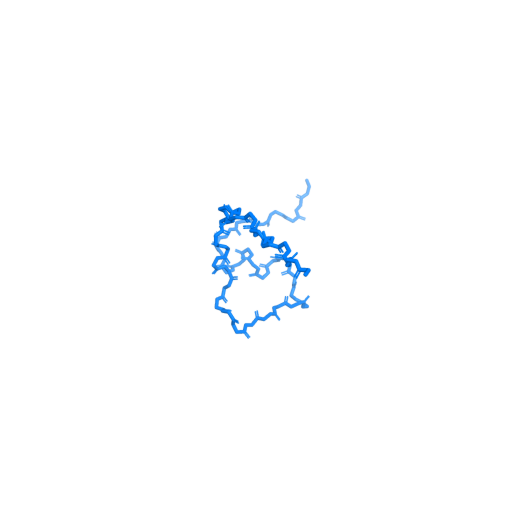Protein AF-A2AMJ1-F1 (afdb_monomer_lite)

pLDDT: mean 72.4, std 16.52, range [42.69, 94.25]

Sequence (45 aa):
MAAASTSSPVISQPQFTAMNEQQCFYNESIAFFYNRSGKYLATEW

Radius of gyration: 18.29 Å; chains: 1; bounding box: 27×40×47 Å

Organism: Mus musculus (NCBI:txid10090)

InterPro domains:
  IPR002277 Lysophosphatidic acid receptor EDG-2 [PR01148] (5-24)
  IPR002277 Lysophosphatidic acid receptor EDG-2 [PR01148] (40-45)

Foldseek 3Di:
DDDDDDDDDPDVDPPPPPDPPPDDPPPDDPVVVCVVVVHDDDDDD

Secondary structure (DSSP, 8-state):
-PPP--------------S-TT---TT--HHHHHHHHT-------

Structure (mmCIF, N/CA/C/O backbone):
data_AF-A2AMJ1-F1
#
_entry.id   AF-A2AMJ1-F1
#
loop_
_atom_site.group_PDB
_atom_site.id
_atom_site.type_symbol
_atom_site.label_atom_id
_atom_site.label_alt_id
_atom_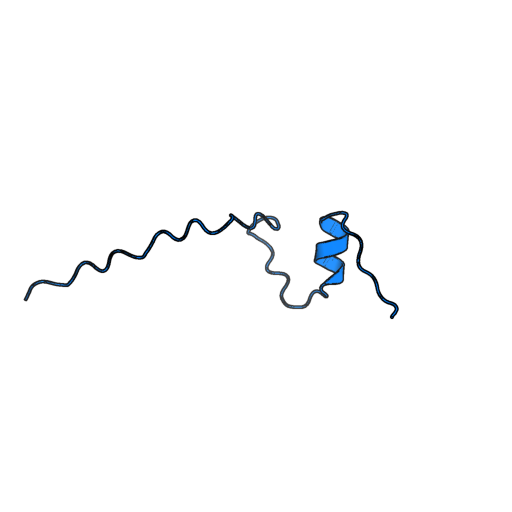site.label_comp_id
_atom_site.label_asym_id
_atom_site.label_entity_id
_atom_site.label_seq_id
_atom_site.pdbx_PDB_ins_code
_atom_site.Cartn_x
_atom_site.Cartn_y
_atom_site.Cartn_z
_atom_site.occupancy
_atom_site.B_iso_or_equiv
_atom_site.auth_seq_id
_atom_site.auth_comp_id
_atom_site.auth_asym_id
_atom_site.auth_atom_id
_atom_site.pdbx_PDB_model_num
ATOM 1 N N . MET A 1 1 ? -2.328 35.431 36.656 1.00 44.00 1 MET A N 1
ATOM 2 C CA . MET A 1 1 ? -1.514 34.687 35.671 1.00 44.00 1 MET A CA 1
ATOM 3 C C . MET A 1 1 ? -2.426 34.328 34.509 1.00 44.00 1 MET A C 1
ATOM 5 O O . MET A 1 1 ? -3.392 33.617 34.739 1.00 44.00 1 MET A O 1
ATOM 9 N N . ALA A 1 2 ? -2.211 34.899 33.321 1.00 42.69 2 ALA A N 1
ATOM 10 C CA . ALA A 1 2 ? -3.026 34.623 32.135 1.00 42.69 2 ALA A CA 1
ATOM 11 C C . ALA A 1 2 ? -2.387 33.474 31.340 1.00 42.69 2 ALA A C 1
ATOM 13 O O . ALA A 1 2 ? -1.203 33.543 31.015 1.00 42.69 2 ALA A O 1
ATOM 14 N N . ALA A 1 3 ? -3.147 32.409 31.080 1.00 52.47 3 ALA A N 1
ATOM 15 C CA . ALA A 1 3 ? -2.690 31.270 30.291 1.00 52.47 3 ALA A CA 1
ATOM 16 C C . ALA A 1 3 ? -2.677 31.643 28.801 1.00 52.47 3 ALA A C 1
ATOM 18 O O . ALA A 1 3 ? -3.670 32.144 28.271 1.00 52.47 3 ALA A O 1
ATOM 19 N N . ALA A 1 4 ? -1.546 31.416 28.133 1.00 53.78 4 ALA A N 1
ATOM 20 C CA . ALA A 1 4 ? -1.405 31.641 26.703 1.00 53.78 4 ALA A CA 1
ATOM 21 C C . ALA A 1 4 ? -2.340 30.696 25.931 1.00 53.78 4 ALA A C 1
ATOM 23 O O . ALA A 1 4 ? -2.230 29.476 26.036 1.00 53.78 4 ALA A O 1
ATOM 24 N N . SER A 1 5 ? -3.264 31.269 25.156 1.00 60.06 5 SER A N 1
ATOM 25 C CA . SER A 1 5 ? -4.069 30.526 24.186 1.00 60.06 5 SER A CA 1
ATOM 26 C C . SER A 1 5 ? -3.176 30.157 23.008 1.00 60.06 5 SER A C 1
ATOM 28 O O . SER A 1 5 ? -2.909 30.974 22.132 1.00 60.06 5 SER A O 1
ATOM 30 N N . THR A 1 6 ? -2.663 28.932 23.008 1.00 59.84 6 THR A N 1
ATOM 31 C CA . THR A 1 6 ? -1.935 28.381 21.867 1.00 59.84 6 THR A CA 1
ATOM 32 C C . THR A 1 6 ? -2.949 27.986 20.796 1.00 59.84 6 THR A C 1
ATOM 34 O O . THR A 1 6 ? -3.585 26.939 20.899 1.00 59.84 6 THR A O 1
ATOM 37 N N . SER A 1 7 ? -3.135 28.824 19.776 1.00 60.84 7 SER A N 1
ATOM 38 C CA . SER A 1 7 ? -3.876 28.447 18.572 1.00 60.84 7 SER A CA 1
ATOM 39 C C . SER A 1 7 ? -3.043 27.440 17.778 1.00 60.84 7 SER A C 1
ATOM 41 O O . SER A 1 7 ? -2.006 27.797 17.216 1.00 60.84 7 SER A O 1
ATOM 43 N N . SER A 1 8 ? -3.464 26.178 17.752 1.00 64.00 8 SER A N 1
ATOM 44 C CA . SER A 1 8 ? -2.866 25.158 16.890 1.00 64.00 8 SER A CA 1
ATOM 45 C C . SER A 1 8 ? -3.024 25.578 15.421 1.00 64.00 8 SER A C 1
ATOM 47 O O . SER A 1 8 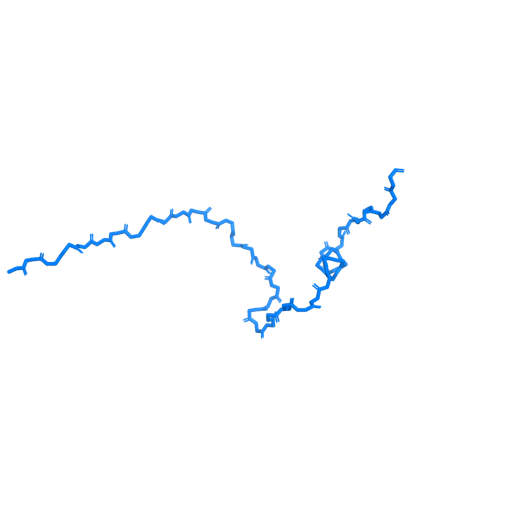? -4.127 25.967 15.029 1.00 64.00 8 SER A O 1
ATOM 49 N N . PRO A 1 9 ? -1.965 25.537 14.593 1.00 60.44 9 PRO A N 1
ATOM 50 C CA . PRO A 1 9 ? -2.091 25.893 13.189 1.00 60.44 9 PRO A CA 1
ATOM 51 C C . PRO A 1 9 ? -2.986 24.861 12.496 1.00 60.44 9 PRO A C 1
ATOM 53 O O . PRO A 1 9 ? -2.691 23.666 12.511 1.00 60.44 9 PRO A O 1
ATOM 56 N N . VAL A 1 10 ? -4.079 25.323 11.883 1.00 59.44 10 VAL A N 1
ATOM 57 C CA . VAL A 1 10 ? -4.873 24.521 10.945 1.00 59.44 10 VAL A CA 1
ATOM 58 C C . VAL A 1 10 ? -4.023 24.353 9.690 1.00 59.44 10 VAL A C 1
ATOM 60 O O . VAL A 1 10 ? -4.086 25.138 8.748 1.00 59.44 10 VAL A O 1
ATOM 63 N N . ILE A 1 11 ? -3.151 23.349 9.709 1.00 58.38 11 ILE A N 1
ATOM 64 C CA . ILE A 1 11 ? -2.586 22.792 8.490 1.00 58.38 11 ILE A CA 1
ATOM 65 C C . ILE A 1 11 ? -3.774 22.163 7.766 1.00 58.38 11 ILE A C 1
ATOM 67 O O . IL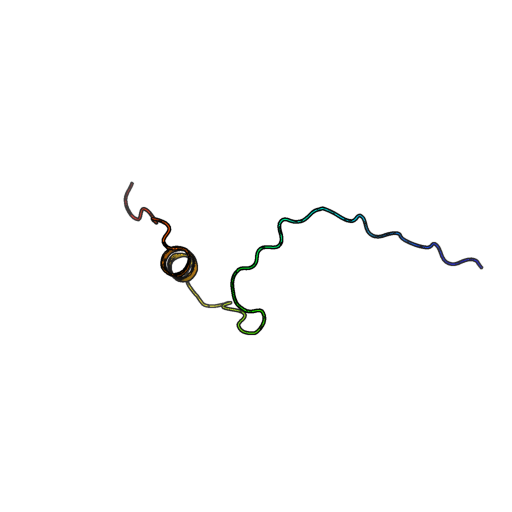E A 1 11 ? -4.425 21.276 8.317 1.00 58.38 11 ILE A O 1
ATOM 71 N N . SER A 1 12 ? -4.075 22.637 6.555 1.00 65.06 12 SER A N 1
ATOM 72 C CA . SER A 1 12 ? -4.975 21.970 5.607 1.00 65.06 12 SER A CA 1
ATOM 73 C C . SER A 1 12 ? -4.342 20.643 5.200 1.00 65.06 12 SER A C 1
ATOM 75 O O . SER A 1 12 ? -3.784 20.487 4.116 1.00 65.06 12 SER A O 1
ATOM 77 N N . GLN A 1 13 ? -4.328 19.709 6.138 1.00 60.22 13 GLN A N 1
ATOM 78 C CA . GLN A 1 13 ? -3.849 18.363 5.951 1.00 60.22 13 GLN A CA 1
ATOM 79 C C . GLN A 1 13 ? -4.825 17.740 4.953 1.00 60.22 13 GLN A C 1
ATOM 81 O O . GLN A 1 13 ? -6.036 17.808 5.194 1.00 60.22 13 GLN A O 1
ATOM 86 N N . PRO A 1 14 ? -4.366 17.189 3.815 1.00 58.84 14 PRO A N 1
ATOM 87 C CA . PRO A 1 14 ? -5.256 16.383 2.999 1.00 58.84 14 PRO A CA 1
ATOM 88 C C . PRO A 1 14 ? -5.817 15.318 3.938 1.00 58.84 14 PRO A C 1
ATOM 90 O O . PRO A 1 14 ? -5.039 14.569 4.533 1.00 58.84 14 PRO A O 1
ATOM 93 N N . GLN A 1 15 ? -7.139 15.316 4.153 1.00 55.16 15 GLN A N 1
ATOM 94 C CA . GLN A 1 15 ? -7.796 14.243 4.886 1.00 55.16 15 GLN A CA 1
ATOM 95 C C . GLN A 1 15 ? -7.452 12.967 4.131 1.00 55.16 15 GLN A C 1
ATOM 97 O O . GLN A 1 15 ? -8.019 12.669 3.082 1.00 55.16 15 GLN A O 1
ATOM 102 N N . PHE A 1 16 ? -6.456 12.245 4.631 1.00 55.16 16 PHE A N 1
ATOM 103 C CA . PHE A 1 16 ? -6.140 10.922 4.155 1.00 55.16 16 PHE A CA 1
ATOM 104 C C . PHE A 1 16 ? -7.283 10.045 4.645 1.00 55.16 16 PHE A C 1
ATOM 106 O O . PHE A 1 16 ? -7.249 9.496 5.738 1.00 55.16 16 PHE A O 1
ATOM 113 N N . THR A 1 17 ? -8.339 9.953 3.840 1.00 57.34 17 THR A N 1
ATOM 114 C CA . THR A 1 17 ? -9.492 9.082 4.083 1.00 57.34 17 THR A CA 1
ATOM 115 C C . THR A 1 17 ? -9.143 7.612 3.867 1.00 57.34 17 THR A C 1
ATOM 117 O O . THR A 1 17 ? -10.043 6.795 3.653 1.00 57.34 17 THR A O 1
ATOM 120 N N . ALA A 1 18 ? -7.858 7.240 3.881 1.00 56.56 18 ALA A N 1
ATOM 121 C CA . ALA A 1 18 ? -7.540 5.838 4.001 1.00 56.56 18 ALA A CA 1
ATOM 122 C C . ALA A 1 18 ? -7.772 5.463 5.471 1.00 56.56 18 ALA A C 1
ATOM 124 O O . ALA A 1 18 ? -7.048 5.901 6.346 1.00 56.56 18 ALA A O 1
ATOM 125 N N . MET A 1 19 ? -8.753 4.658 5.849 1.00 57.16 19 MET A N 1
ATOM 126 C CA . MET A 1 19 ? -9.542 3.748 5.043 1.00 57.16 19 MET A CA 1
ATOM 127 C C . MET A 1 19 ? -10.550 3.113 6.020 1.00 57.16 19 MET A C 1
ATOM 129 O O . MET A 1 19 ? -10.368 1.964 6.391 1.00 57.16 19 MET A O 1
ATOM 133 N N . ASN A 1 20 ? -11.609 3.820 6.436 1.00 56.78 20 ASN A N 1
ATOM 134 C CA . ASN A 1 20 ? -12.442 3.461 7.606 1.00 56.78 20 ASN A CA 1
ATOM 135 C C . ASN A 1 20 ? -11.628 3.542 8.918 1.00 56.78 20 ASN A C 1
ATOM 137 O O . ASN A 1 20 ? -10.691 2.787 9.154 1.00 56.78 20 ASN A O 1
ATOM 141 N N . GLU A 1 21 ? -11.991 4.501 9.763 1.00 53.56 21 GLU A N 1
ATOM 142 C CA . GLU A 1 21 ? -11.288 4.958 10.972 1.00 53.56 21 GLU A CA 1
ATOM 143 C C . GLU A 1 21 ? -11.222 3.910 12.103 1.00 53.56 21 GLU A C 1
ATOM 145 O O . GLU A 1 21 ? -10.839 4.219 13.227 1.00 53.56 21 GLU A O 1
ATOM 150 N N . GLN A 1 22 ? -11.588 2.656 11.829 1.00 58.25 22 GLN A N 1
ATOM 151 C CA . GLN A 1 22 ? -11.673 1.589 12.826 1.00 58.25 22 GLN A CA 1
ATOM 152 C C . GLN A 1 22 ? -10.497 0.612 12.793 1.00 58.25 22 GLN A C 1
ATOM 154 O O . GLN A 1 22 ? -10.327 -0.157 13.737 1.00 58.25 22 GLN A O 1
ATOM 159 N N . GLN A 1 23 ? -9.679 0.609 11.739 1.00 64.31 23 GLN A N 1
ATOM 160 C CA . GLN A 1 23 ? -8.726 -0.477 11.527 1.00 64.31 23 GLN A CA 1
ATOM 161 C C . GLN A 1 23 ? -7.322 0.080 11.272 1.00 64.31 23 GLN A C 1
ATOM 163 O O . GLN A 1 23 ? -6.915 0.374 10.151 1.00 64.31 23 GLN A O 1
ATOM 168 N N . CYS A 1 24 ? -6.586 0.280 12.367 1.00 79.19 24 CYS A N 1
ATOM 169 C CA . CYS A 1 24 ? -5.163 0.591 12.327 1.00 79.19 24 CYS A CA 1
ATOM 170 C C . CYS A 1 24 ? -4.399 -0.655 11.852 1.00 79.19 24 CYS A C 1
ATOM 172 O O . CYS A 1 24 ? -4.228 -1.621 12.594 1.00 79.19 24 CYS A O 1
ATOM 174 N N . PHE A 1 25 ? -3.961 -0.640 10.597 1.00 80.50 25 PHE A N 1
ATOM 175 C CA . PHE A 1 25 ? -3.269 -1.750 9.941 1.00 80.50 25 PHE A CA 1
ATOM 176 C C . PHE A 1 25 ? -1.750 -1.675 10.157 1.00 80.50 25 PHE A C 1
ATOM 178 O O . PHE A 1 25 ? -0.980 -1.531 9.212 1.00 80.50 25 PHE A O 1
ATOM 185 N N . TYR A 1 26 ? -1.314 -1.722 11.420 1.00 75.12 26 TYR A N 1
ATOM 186 C CA . TYR A 1 26 ? 0.088 -1.474 11.794 1.00 75.12 26 TYR A CA 1
ATOM 187 C C . TYR A 1 26 ? 1.074 -2.536 11.271 1.00 75.12 26 TYR A C 1
ATOM 189 O O . TYR A 1 26 ? 2.227 -2.222 10.995 1.00 75.12 26 TYR A O 1
ATOM 197 N N . ASN A 1 27 ? 0.615 -3.779 11.099 1.00 86.69 27 ASN A N 1
ATOM 198 C CA . ASN A 1 27 ? 1.441 -4.901 10.636 1.00 86.69 27 ASN A CA 1
ATOM 199 C C . ASN A 1 27 ? 1.188 -5.275 9.168 1.00 86.69 27 ASN A C 1
ATOM 201 O O . ASN A 1 27 ? 1.636 -6.329 8.719 1.00 86.69 27 ASN A O 1
ATOM 205 N N . GLU A 1 28 ? 0.465 -4.442 8.420 1.00 89.75 28 GLU A N 1
ATOM 206 C CA . GLU A 1 28 ? 0.228 -4.694 7.002 1.00 89.75 28 GLU A CA 1
ATOM 207 C C . GLU A 1 28 ? 1.376 -4.153 6.151 1.00 89.75 28 GLU A C 1
ATOM 209 O O . GLU A 1 28 ? 1.953 -3.096 6.413 1.00 89.75 28 GLU A O 1
ATOM 214 N N . SER A 1 29 ? 1.699 -4.879 5.085 1.00 91.50 29 SER A N 1
ATOM 215 C CA . SER A 1 29 ? 2.673 -4.408 4.100 1.00 91.50 29 SER A CA 1
ATOM 216 C C . SER A 1 29 ? 2.100 -3.275 3.253 1.00 91.50 29 SER A C 1
ATOM 218 O O . SER A 1 29 ? 0.896 -3.201 3.021 1.00 91.50 29 SER A O 1
ATOM 220 N N . ILE A 1 30 ? 2.967 -2.437 2.678 1.00 90.31 30 ILE A N 1
ATOM 221 C CA . ILE A 1 30 ? 2.539 -1.317 1.823 1.00 90.31 30 ILE A CA 1
ATOM 222 C C . ILE A 1 30 ? 1.654 -1.758 0.637 1.00 90.31 30 ILE A C 1
ATOM 224 O O . ILE A 1 30 ? 0.749 -1.028 0.236 1.00 90.31 30 ILE A O 1
ATOM 228 N N . ALA A 1 31 ? 1.838 -2.987 0.138 1.00 91.06 31 ALA A N 1
ATOM 229 C CA . ALA A 1 31 ? 1.001 -3.599 -0.897 1.00 91.06 31 ALA A CA 1
ATOM 230 C C . ALA A 1 31 ? -0.498 -3.623 -0.539 1.00 91.06 31 ALA A C 1
ATOM 232 O O . ALA A 1 31 ? -1.335 -3.436 -1.420 1.00 91.06 31 ALA A O 1
ATOM 233 N N . PHE A 1 32 ? -0.844 -3.778 0.744 1.00 89.50 32 PHE A N 1
ATOM 234 C CA . PHE A 1 32 ? -2.223 -3.725 1.239 1.00 89.50 32 PHE A CA 1
ATOM 235 C C . PHE A 1 32 ? -2.929 -2.427 0.815 1.00 89.50 32 PHE A C 1
ATOM 237 O O . PHE A 1 32 ? -4.045 -2.444 0.290 1.00 89.50 32 PHE A O 1
ATOM 244 N N . PHE A 1 33 ? -2.240 -1.296 0.967 1.00 89.06 33 PHE A N 1
ATOM 245 C CA . PHE A 1 33 ? -2.778 0.022 0.646 1.00 89.06 33 PHE A CA 1
ATOM 246 C C . PHE A 1 33 ? -2.869 0.260 -0.867 1.00 89.06 33 PHE A C 1
ATOM 248 O O . PHE A 1 33 ? -3.849 0.844 -1.334 1.00 89.06 33 PHE A O 1
ATOM 255 N N . TYR A 1 34 ? -1.896 -0.223 -1.646 1.00 90.56 34 TYR A N 1
ATOM 256 C CA . TYR A 1 34 ? -1.904 -0.110 -3.111 1.00 9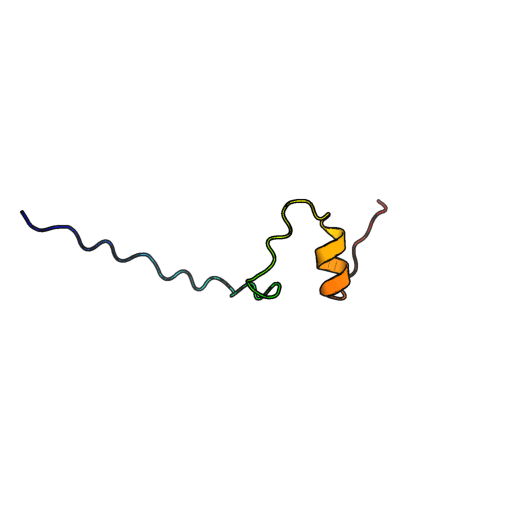0.56 34 TYR A CA 1
ATOM 257 C C . TYR A 1 34 ? -3.023 -0.945 -3.740 1.00 90.56 34 TYR A C 1
ATOM 259 O O . TYR A 1 34 ? -3.760 -0.437 -4.587 1.00 90.56 34 TYR A O 1
ATOM 267 N N . ASN A 1 35 ? -3.228 -2.167 -3.242 1.00 90.62 35 ASN A N 1
ATOM 268 C CA . ASN A 1 35 ? -4.302 -3.054 -3.681 1.00 90.62 35 ASN A CA 1
ATOM 269 C C . ASN A 1 35 ? -5.685 -2.445 -3.423 1.00 90.62 35 ASN A C 1
ATOM 271 O O . ASN A 1 35 ? -6.514 -2.404 -4.331 1.00 90.62 35 ASN A O 1
ATOM 275 N N . ARG A 1 36 ? -5.937 -1.904 -2.220 1.00 87.44 36 ARG A N 1
ATOM 276 C CA . ARG A 1 36 ? -7.231 -1.266 -1.911 1.00 87.44 36 ARG A CA 1
ATOM 277 C C . ARG A 1 36 ? -7.440 0.054 -2.659 1.00 87.44 36 ARG A C 1
ATOM 279 O O . ARG A 1 36 ? -8.577 0.407 -2.957 1.00 87.44 36 ARG A O 1
ATOM 286 N N . SER A 1 37 ? -6.364 0.759 -2.994 1.00 88.75 37 SER A N 1
ATOM 287 C CA . SER A 1 37 ? -6.430 2.012 -3.756 1.00 88.75 37 SER A CA 1
ATOM 288 C C . SER A 1 37 ? -6.497 1.800 -5.274 1.00 88.75 37 SER A C 1
ATOM 290 O O . SER A 1 37 ? -6.616 2.780 -6.011 1.00 88.75 37 SER A O 1
ATOM 292 N N . GLY A 1 38 ? -6.374 0.556 -5.759 1.00 90.56 38 GLY A N 1
ATOM 293 C CA . GLY A 1 38 ? -6.279 0.252 -7.191 1.00 90.56 38 GLY A CA 1
ATOM 294 C C . GLY A 1 38 ? -5.054 0.888 -7.858 1.00 90.56 38 GLY A C 1
ATOM 295 O O . GLY A 1 38 ? -5.095 1.235 -9.037 1.00 90.56 38 GLY A O 1
ATOM 296 N N . LYS A 1 39 ? -3.981 1.117 -7.093 1.00 92.38 39 LYS A N 1
ATOM 297 C CA . LYS A 1 39 ? -2.743 1.734 -7.577 1.00 92.38 39 LYS A CA 1
ATOM 298 C C . LYS A 1 39 ? -1.712 0.658 -7.882 1.00 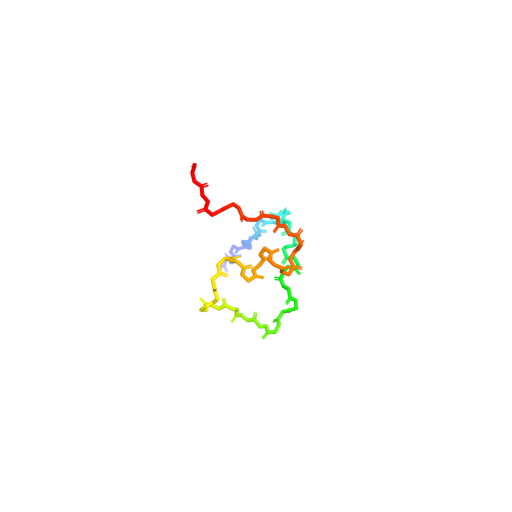92.38 39 LYS A C 1
ATOM 300 O O . LYS A 1 39 ? -1.564 -0.298 -7.128 1.00 92.38 39 LYS A O 1
ATOM 305 N N . TYR A 1 40 ? -0.975 0.848 -8.972 1.00 93.19 40 TYR A N 1
ATOM 306 C CA . TYR A 1 40 ? 0.116 -0.045 -9.343 1.00 93.19 40 TYR A CA 1
ATOM 307 C C . TYR A 1 40 ? 1.312 0.133 -8.403 1.00 93.19 40 TYR A C 1
ATOM 309 O O . TYR A 1 40 ? 1.708 1.263 -8.111 1.00 93.19 40 TYR A O 1
ATOM 317 N N . LEU A 1 41 ? 1.879 -0.986 -7.953 1.00 94.25 41 LEU A N 1
ATOM 318 C CA . LEU A 1 41 ? 3.092 -1.049 -7.147 1.00 94.25 41 LEU A CA 1
ATOM 319 C C . LEU A 1 41 ? 4.132 -1.865 -7.921 1.00 94.25 41 LEU A C 1
ATOM 321 O O . LEU A 1 41 ? 3.973 -3.074 -8.064 1.00 94.25 41 LEU A O 1
ATOM 325 N N . ALA A 1 42 ? 5.172 -1.205 -8.432 1.00 92.81 42 ALA A N 1
ATOM 326 C CA . ALA A 1 42 ? 6.280 -1.886 -9.096 1.00 92.81 42 ALA A CA 1
ATOM 327 C C . ALA A 1 42 ? 7.127 -2.652 -8.069 1.00 92.81 42 ALA A C 1
ATOM 329 O O . ALA A 1 42 ? 7.417 -2.133 -6.990 1.00 92.81 42 ALA A O 1
ATOM 330 N N . THR A 1 43 ? 7.525 -3.876 -8.411 1.00 92.50 43 THR A N 1
ATOM 331 C CA . THR A 1 43 ? 8.321 -4.757 -7.538 1.00 92.50 43 THR A CA 1
ATOM 332 C C . THR A 1 43 ? 9.696 -5.103 -8.110 1.00 92.50 43 THR A C 1
ATOM 334 O O . THR A 1 43 ? 10.495 -5.732 -7.422 1.00 92.50 43 THR A O 1
ATOM 337 N N . GLU A 1 44 ? 9.971 -4.712 -9.352 1.00 92.75 44 GLU A N 1
ATOM 338 C CA . GLU A 1 44 ? 11.229 -4.946 -10.068 1.00 92.75 44 GLU A CA 1
ATOM 339 C C . GLU A 1 44 ? 11.940 -3.620 -10.391 1.00 92.75 44 GLU A C 1
ATOM 341 O O . GLU A 1 44 ? 11.295 -2.566 -10.406 1.00 92.75 44 GLU A O 1
ATOM 346 N N . TRP A 1 45 ? 13.264 -3.686 -10.588 1.00 75.31 45 TRP A N 1
ATOM 347 C CA . TRP A 1 45 ? 14.146 -2.551 -10.899 1.00 75.31 45 TRP A CA 1
ATOM 348 C C . TRP A 1 45 ? 14.463 -2.476 -12.389 1.00 75.31 45 TRP A C 1
ATOM 350 O O . TRP A 1 45 ? 14.763 -3.545 -12.967 1.00 75.31 45 TRP A O 1
#